Protein AF-A0A833M9D4-F1 (afdb_monomer_lite)

Secondary structure (DSSP, 8-state):
---------------EEEEEEEEETTEEEEEEEEEE-SS-EEEEEEETTT--EEEEEEEESSHHHHHHHHHHHHHHHHTT-HHHHHHHHHHHHHTT-

pLDDT: mean 85.7, std 17.89, range [34.88, 98.5]

Structure (mmCIF, N/CA/C/O backbone):
data_AF-A0A833M9D4-F1
#
_entry.id   AF-A0A833M9D4-F1
#
loop_
_atom_site.group_PDB
_atom_site.id
_atom_site.type_symbol
_atom_site.label_atom_id
_atom_site.label_alt_id
_atom_site.label_comp_id
_atom_site.label_asym_id
_atom_site.label_entity_id
_atom_site.label_seq_id
_atom_site.pdbx_PDB_ins_code
_atom_site.Cartn_x
_atom_site.Cartn_y
_atom_site.Cartn_z
_atom_site.occupancy
_atom_site.B_iso_or_equiv
_atom_site.auth_seq_id
_atom_site.auth_comp_id
_atom_site.auth_asym_id
_atom_site.auth_atom_id
_atom_site.pdbx_PDB_model_num
ATOM 1 N N . MET A 1 1 ? 2.399 35.817 -10.940 1.00 38.56 1 MET A N 1
ATOM 2 C CA . MET A 1 1 ? 3.483 34.858 -11.243 1.00 38.56 1 MET A CA 1
ATOM 3 C C . MET A 1 1 ? 3.022 33.480 -10.811 1.00 38.56 1 MET A C 1
ATOM 5 O O . MET A 1 1 ? 3.031 33.191 -9.622 1.00 38.56 1 MET A O 1
ATOM 9 N N . VAL A 1 2 ? 2.544 32.671 -11.754 1.00 40.19 2 VAL A N 1
ATOM 10 C CA . VAL A 1 2 ? 2.328 31.239 -11.524 1.00 40.19 2 VAL A CA 1
ATOM 11 C C . VAL A 1 2 ? 3.707 30.606 -11.674 1.00 40.19 2 VAL A C 1
ATOM 13 O O . VAL A 1 2 ? 4.343 30.798 -12.704 1.00 40.19 2 VAL A O 1
ATOM 16 N N . LYS A 1 3 ? 4.232 29.973 -10.619 1.00 43.41 3 LYS A N 1
ATOM 17 C CA . LYS A 1 3 ? 5.462 29.183 -10.740 1.00 43.41 3 LYS A CA 1
ATOM 18 C C . LYS A 1 3 ? 5.150 28.049 -11.706 1.00 43.41 3 LYS A C 1
ATOM 20 O O . LYS A 1 3 ? 4.257 27.260 -11.410 1.00 43.41 3 LYS A O 1
ATOM 25 N N . ASP A 1 4 ? 5.862 27.997 -12.826 1.00 41.41 4 ASP A N 1
ATOM 26 C CA . ASP A 1 4 ? 5.783 26.890 -13.770 1.00 41.41 4 ASP A CA 1
ATOM 27 C C . ASP A 1 4 ? 6.020 25.586 -13.005 1.00 41.41 4 ASP A C 1
ATOM 29 O O . ASP A 1 4 ? 7.126 25.290 -12.542 1.00 41.41 4 ASP A O 1
ATOM 33 N N . LEU A 1 5 ? 4.941 24.830 -12.806 1.00 38.91 5 LEU A N 1
ATOM 34 C CA . LEU A 1 5 ? 5.007 23.483 -12.277 1.00 38.91 5 LEU A CA 1
ATOM 35 C C . LEU A 1 5 ? 5.716 22.672 -13.368 1.00 38.91 5 LEU A C 1
ATOM 37 O O . LEU A 1 5 ? 5.117 22.346 -14.391 1.00 38.91 5 LEU A O 1
ATOM 41 N N . LYS A 1 6 ? 7.011 22.382 -13.187 1.00 34.88 6 LYS A N 1
ATOM 42 C CA . LYS A 1 6 ? 7.733 21.377 -13.981 1.00 34.88 6 LYS A CA 1
ATOM 43 C C . LYS A 1 6 ? 7.160 19.999 -13.644 1.00 34.88 6 LYS A C 1
ATOM 45 O O . LYS A 1 6 ? 7.798 19.191 -12.977 1.00 34.88 6 LYS A O 1
ATOM 50 N N . VAL A 1 7 ? 5.931 19.737 -14.071 1.00 40.62 7 VAL A N 1
ATOM 51 C CA . VAL A 1 7 ? 5.385 18.386 -14.077 1.00 40.62 7 VAL A CA 1
ATOM 52 C C . VAL A 1 7 ? 5.880 17.769 -15.368 1.00 40.62 7 VAL A C 1
ATOM 54 O O . VAL A 1 7 ? 5.338 18.001 -16.444 1.00 40.62 7 VAL A O 1
ATOM 57 N N . SER A 1 8 ? 6.975 17.026 -15.269 1.00 41.97 8 SER A N 1
ATOM 58 C CA . SER A 1 8 ? 7.330 16.051 -16.290 1.00 41.97 8 SER A CA 1
ATOM 59 C C . SER A 1 8 ? 6.266 14.951 -16.244 1.00 41.97 8 SER A C 1
ATOM 61 O O . SER A 1 8 ? 6.474 13.914 -15.619 1.00 41.97 8 SER A O 1
ATOM 63 N N . LEU A 1 9 ? 5.098 15.195 -16.847 1.00 47.00 9 LEU A N 1
ATOM 64 C CA . LEU A 1 9 ? 4.094 14.163 -17.103 1.00 47.00 9 LEU A CA 1
ATOM 65 C C . LEU A 1 9 ? 4.617 13.291 -18.249 1.00 47.00 9 LEU A C 1
ATOM 67 O O . LEU A 1 9 ? 4.184 13.399 -19.392 1.00 47.00 9 LEU A O 1
ATOM 71 N N . ALA A 1 10 ? 5.626 12.480 -17.942 1.00 52.62 10 ALA A N 1
ATOM 72 C CA . ALA A 1 10 ? 6.078 11.425 -18.825 1.00 52.62 10 ALA A CA 1
ATOM 73 C C . ALA A 1 10 ? 5.034 10.307 -18.752 1.00 52.62 10 ALA A C 1
ATOM 75 O O . ALA A 1 10 ? 4.847 9.689 -17.705 1.00 52.62 10 ALA A O 1
ATOM 76 N N . GLY A 1 11 ? 4.306 10.096 -19.848 1.00 60.38 11 GLY A N 1
ATOM 77 C CA . GLY A 1 11 ? 3.472 8.911 -19.991 1.00 60.38 11 GLY A CA 1
ATOM 78 C C . GLY A 1 11 ? 4.380 7.691 -20.103 1.00 60.38 11 GLY A C 1
ATOM 79 O O . GLY A 1 11 ? 5.147 7.594 -21.056 1.00 60.38 11 GLY A O 1
ATOM 80 N N . SER A 1 12 ? 4.295 6.784 -19.136 1.00 70.12 12 SER A N 1
ATOM 81 C CA . SER A 1 12 ? 5.012 5.508 -19.151 1.00 70.12 12 SER A CA 1
ATOM 82 C C . SER A 1 12 ? 4.008 4.374 -19.298 1.00 70.12 12 SER A C 1
ATOM 84 O O . SER A 1 12 ? 2.952 4.389 -18.662 1.00 70.12 12 SER A O 1
ATOM 86 N N . MET A 1 13 ? 4.322 3.391 -20.141 1.00 81.81 13 MET A N 1
ATOM 87 C CA . MET A 1 13 ? 3.468 2.219 -20.311 1.00 81.81 13 MET A CA 1
ATOM 88 C C . MET A 1 13 ? 3.543 1.341 -19.061 1.00 81.81 13 MET A C 1
ATOM 90 O O . MET A 1 13 ? 4.631 0.997 -18.604 1.00 81.81 13 MET A O 1
ATOM 94 N N . VAL A 1 14 ? 2.384 0.996 -18.500 1.00 88.00 14 VAL A N 1
ATOM 95 C CA . VAL A 1 14 ? 2.283 0.007 -17.422 1.00 88.00 14 VAL A CA 1
ATOM 96 C C . VAL A 1 14 ? 2.154 -1.363 -18.071 1.00 88.00 14 VAL A C 1
ATOM 98 O O . VAL A 1 14 ? 1.163 -1.636 -18.746 1.00 88.00 14 VAL A O 1
ATOM 101 N N . TYR A 1 15 ? 3.156 -2.212 -17.877 1.00 88.25 15 TYR A N 1
ATOM 102 C CA . TYR A 1 15 ? 3.195 -3.552 -18.468 1.00 88.25 15 TYR A CA 1
ATOM 103 C C . TYR A 1 15 ? 2.540 -4.597 -17.566 1.00 88.25 15 TYR A C 1
ATOM 105 O O . TYR A 1 15 ? 1.989 -5.586 -18.044 1.00 88.25 15 TYR A O 1
ATOM 113 N N . GLU A 1 16 ? 2.597 -4.380 -16.253 1.00 94.00 16 GLU A N 1
ATOM 114 C CA . GLU A 1 16 ? 2.069 -5.298 -15.251 1.00 94.00 16 GLU A CA 1
ATOM 115 C C . GLU A 1 16 ? 1.511 -4.503 -14.061 1.00 94.00 16 GLU A C 1
ATOM 117 O O . GLU A 1 16 ? 2.074 -3.488 -13.647 1.00 94.00 16 GLU A O 1
ATOM 122 N N . VAL A 1 17 ? 0.404 -4.983 -13.490 1.00 96.44 17 VAL A N 1
ATOM 123 C CA . VAL A 1 17 ? -0.134 -4.487 -12.218 1.00 96.44 17 VAL A CA 1
ATOM 124 C C . VAL A 1 17 ? -0.127 -5.629 -11.215 1.00 96.44 17 VAL A C 1
ATOM 126 O O . VAL A 1 17 ? -0.819 -6.632 -11.398 1.00 96.44 17 VAL A O 1
ATOM 129 N N . ARG A 1 18 ? 0.632 -5.468 -10.130 1.00 97.44 18 ARG A N 1
ATOM 130 C CA . ARG A 1 18 ? 0.664 -6.430 -9.021 1.00 97.44 18 ARG A CA 1
ATOM 131 C C . ARG A 1 18 ? -0.202 -5.939 -7.879 1.00 97.44 18 ARG A C 1
ATOM 133 O O . ARG A 1 18 ? -0.042 -4.806 -7.433 1.00 97.44 18 ARG A O 1
ATOM 140 N N . LYS A 1 19 ? -1.085 -6.802 -7.383 1.00 97.94 19 LYS A N 1
ATOM 141 C CA . LYS A 1 19 ? -2.030 -6.465 -6.315 1.00 97.94 19 LYS A CA 1
ATOM 142 C C . LYS A 1 19 ? -1.603 -7.075 -4.987 1.00 97.94 19 LYS A C 1
ATOM 144 O O . LYS A 1 19 ? -1.222 -8.243 -4.929 1.00 97.94 19 LYS A O 1
ATOM 149 N N . PHE A 1 20 ? -1.705 -6.288 -3.926 1.00 97.69 20 PHE A N 1
ATOM 150 C CA . PHE A 1 20 ? -1.399 -6.681 -2.555 1.00 97.69 20 PHE A CA 1
ATOM 151 C C . PHE A 1 20 ? -2.508 -6.200 -1.619 1.00 97.69 20 PHE A C 1
ATOM 153 O O . PHE A 1 20 ? -3.261 -5.285 -1.942 1.00 97.69 20 PHE A O 1
ATOM 160 N N . ILE A 1 21 ? -2.595 -6.806 -0.436 1.00 97.69 21 ILE A N 1
ATOM 161 C CA . ILE A 1 21 ? -3.547 -6.405 0.603 1.00 97.69 21 ILE A CA 1
ATOM 162 C C . ILE A 1 21 ? -2.761 -6.006 1.846 1.00 97.69 21 ILE A C 1
ATOM 164 O O . ILE A 1 21 ? -1.960 -6.789 2.359 1.00 97.69 21 ILE A O 1
ATOM 168 N N . TYR A 1 22 ? -3.019 -4.800 2.345 1.00 96.81 22 TYR A N 1
ATOM 169 C CA . TYR A 1 22 ? -2.526 -4.348 3.637 1.00 96.81 22 TYR A CA 1
ATOM 170 C C . TYR A 1 22 ? -3.512 -4.754 4.732 1.00 96.81 22 TYR A C 1
ATOM 172 O O . TYR A 1 22 ? -4.659 -4.299 4.753 1.00 96.81 22 TYR A O 1
ATOM 180 N N . ASN A 1 23 ? -3.065 -5.624 5.639 1.00 95.75 23 ASN A N 1
ATOM 181 C CA . ASN A 1 23 ? -3.885 -6.174 6.714 1.00 95.75 23 ASN A CA 1
ATOM 182 C C . ASN A 1 23 ? -3.426 -5.668 8.083 1.00 95.75 23 ASN A C 1
ATOM 184 O O . ASN A 1 23 ? -2.239 -5.708 8.392 1.00 95.75 23 ASN A O 1
ATOM 188 N N . VAL A 1 24 ? -4.382 -5.314 8.947 1.00 93.56 24 VAL A N 1
ATOM 189 C CA . VAL A 1 24 ? -4.141 -5.023 10.369 1.00 93.56 24 VAL A CA 1
ATOM 190 C C . VAL A 1 24 ? -4.950 -5.996 11.221 1.00 93.56 24 VAL A C 1
ATOM 192 O O . VAL A 1 24 ? -6.183 -5.973 11.207 1.00 93.56 24 VAL A O 1
ATOM 195 N N . ALA A 1 25 ? -4.253 -6.869 11.957 1.00 91.88 25 ALA A N 1
ATOM 196 C CA . ALA A 1 25 ? -4.849 -7.930 12.781 1.00 91.88 25 ALA A CA 1
ATOM 197 C C . ALA A 1 25 ? -5.914 -8.765 12.037 1.00 91.88 25 ALA A C 1
ATOM 199 O O . ALA A 1 25 ? -7.006 -9.012 12.546 1.00 91.88 25 ALA A O 1
ATOM 200 N N . GLY A 1 26 ? -5.602 -9.172 10.802 1.00 91.44 26 GLY A N 1
ATOM 201 C CA . GLY A 1 26 ? -6.481 -10.009 9.978 1.00 91.44 26 GLY A CA 1
ATOM 202 C C . GLY A 1 26 ? -7.625 -9.268 9.279 1.00 91.44 26 GLY A C 1
ATOM 203 O O . GLY A 1 26 ? -8.419 -9.911 8.599 1.00 91.44 26 GLY A O 1
ATOM 204 N N . ARG A 1 27 ? -7.718 -7.938 9.409 1.00 93.12 27 ARG A N 1
ATOM 205 C CA . ARG A 1 27 ? -8.663 -7.119 8.636 1.00 93.12 27 ARG A CA 1
ATOM 206 C C . ARG A 1 27 ? -7.949 -6.397 7.504 1.00 93.12 27 ARG A C 1
ATOM 208 O O . ARG A 1 27 ? -6.971 -5.694 7.760 1.00 93.12 27 ARG A O 1
ATOM 215 N N . ALA A 1 28 ? -8.477 -6.528 6.291 1.00 95.81 28 ALA A N 1
ATOM 216 C CA . ALA A 1 28 ? -8.035 -5.737 5.151 1.00 95.81 28 ALA A CA 1
ATOM 217 C C . ALA A 1 28 ? -8.337 -4.258 5.410 1.00 95.81 28 ALA A C 1
ATOM 219 O O . ALA A 1 28 ? -9.462 -3.899 5.756 1.00 95.81 28 ALA A O 1
ATOM 220 N N . LYS A 1 29 ? -7.308 -3.420 5.289 1.00 96.88 29 LYS A N 1
ATOM 221 C CA . LYS A 1 29 ? -7.390 -1.972 5.506 1.00 96.88 29 LYS A CA 1
ATOM 222 C C . LYS A 1 29 ? -7.050 -1.164 4.262 1.00 96.88 29 LYS A C 1
ATOM 224 O O . LYS A 1 29 ? -7.532 -0.040 4.133 1.00 96.88 29 LYS A O 1
ATOM 229 N N . ALA A 1 30 ? -6.263 -1.729 3.351 1.00 97.88 30 ALA A N 1
ATOM 230 C CA . ALA A 1 30 ? -6.063 -1.151 2.034 1.00 97.88 30 ALA A CA 1
ATOM 231 C C . ALA A 1 30 ? -5.788 -2.227 0.981 1.00 97.88 30 ALA A C 1
ATOM 233 O O . ALA A 1 30 ? -5.158 -3.250 1.264 1.00 97.88 30 ALA A O 1
ATOM 234 N N . GLU A 1 31 ? -6.223 -1.954 -0.242 1.00 98.38 31 GLU A N 1
ATOM 235 C CA . GLU A 1 31 ? -5.801 -2.672 -1.443 1.00 98.38 31 GLU A CA 1
ATOM 236 C C . GLU A 1 31 ? -4.680 -1.870 -2.096 1.00 98.38 31 GLU A C 1
ATOM 238 O O . GLU A 1 31 ? -4.850 -0.682 -2.351 1.00 98.38 31 GLU A O 1
ATOM 243 N N . ILE A 1 32 ? -3.529 -2.496 -2.323 1.00 98.50 32 ILE A N 1
ATOM 244 C CA . ILE A 1 32 ? -2.349 -1.869 -2.919 1.00 98.50 32 ILE A CA 1
ATOM 245 C C . ILE A 1 32 ? -2.187 -2.392 -4.340 1.00 98.50 32 ILE A C 1
ATOM 247 O O . ILE A 1 32 ? -2.225 -3.600 -4.576 1.00 98.50 32 ILE A O 1
ATOM 251 N N . GLU A 1 33 ? -1.903 -1.491 -5.266 1.00 98.38 33 GLU A N 1
ATOM 252 C CA . GLU A 1 33 ? -1.455 -1.809 -6.611 1.00 98.38 33 GLU A CA 1
ATOM 253 C C . GLU A 1 33 ? -0.042 -1.269 -6.819 1.00 98.38 33 GLU A C 1
ATOM 255 O O . GLU A 1 33 ? 0.246 -0.098 -6.566 1.00 98.38 33 GLU A O 1
ATOM 260 N N . VAL A 1 34 ? 0.849 -2.134 -7.293 1.00 97.69 34 VAL A N 1
ATOM 261 C CA . VAL A 1 34 ? 2.166 -1.747 -7.793 1.00 97.69 34 VAL A CA 1
ATOM 262 C C . VAL A 1 34 ? 2.112 -1.767 -9.311 1.00 97.69 34 VAL A C 1
ATOM 264 O O . VAL A 1 34 ? 1.860 -2.811 -9.918 1.00 97.69 34 VAL A O 1
ATOM 267 N N . LEU A 1 35 ? 2.353 -0.603 -9.900 1.00 95.88 35 LEU A N 1
ATOM 268 C CA . LEU A 1 35 ? 2.430 -0.382 -11.335 1.00 95.88 35 LEU A CA 1
ATOM 269 C C . LEU A 1 35 ? 3.867 -0.655 -11.780 1.00 95.88 35 LEU A C 1
ATOM 271 O O . LEU A 1 35 ? 4.796 0.008 -11.312 1.00 95.88 35 LEU A O 1
ATOM 275 N N . VAL A 1 36 ? 4.046 -1.641 -12.653 1.00 94.25 36 VAL A N 1
ATOM 276 C CA . VAL A 1 36 ? 5.348 -2.023 -13.205 1.00 94.25 36 VAL A CA 1
ATOM 277 C C . VAL A 1 36 ? 5.541 -1.322 -14.548 1.00 94.25 36 VAL A C 1
ATOM 279 O O . VAL A 1 36 ? 4.790 -1.560 -15.500 1.00 94.25 36 VAL A O 1
ATOM 282 N N . PHE A 1 37 ? 6.552 -0.462 -14.609 1.00 91.25 37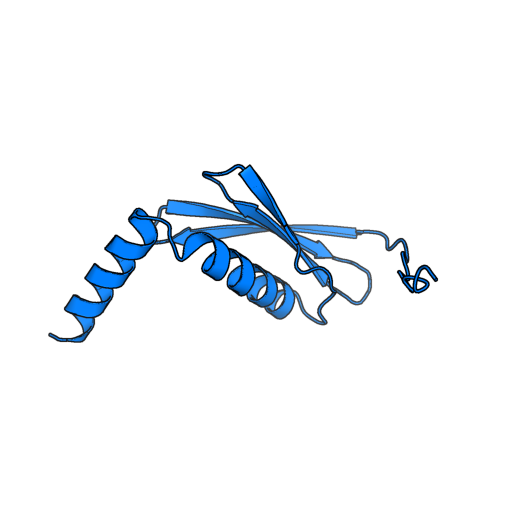 PHE A N 1
ATOM 283 C CA . PHE A 1 37 ? 7.080 0.128 -15.840 1.00 91.25 37 PHE A CA 1
ATOM 284 C C . PHE A 1 37 ? 8.325 -0.657 -16.286 1.00 91.25 37 PHE A C 1
ATOM 286 O O . PHE A 1 37 ? 8.655 -1.658 -15.656 1.00 91.25 37 PHE A O 1
ATOM 293 N N . ASP A 1 38 ? 9.025 -0.202 -17.334 1.00 87.88 38 ASP A N 1
ATOM 294 C CA . ASP A 1 38 ? 10.243 -0.867 -17.841 1.00 87.88 38 ASP A CA 1
ATOM 295 C C . ASP A 1 38 ? 11.280 -1.104 -16.727 1.00 87.88 38 ASP A C 1
ATOM 297 O O . ASP A 1 38 ? 11.512 -2.240 -16.319 1.00 87.88 38 ASP A O 1
ATOM 301 N N . ASP A 1 39 ? 11.832 -0.021 -16.170 1.00 89.00 39 ASP A N 1
ATOM 302 C CA . ASP A 1 39 ? 12.927 -0.087 -15.186 1.00 89.00 39 ASP A CA 1
ATOM 303 C C . ASP A 1 39 ? 12.536 0.471 -13.807 1.00 89.00 39 ASP A C 1
ATOM 305 O O . ASP A 1 39 ? 13.389 0.776 -12.971 1.00 89.00 39 ASP A O 1
ATOM 309 N N . SER A 1 40 ? 11.242 0.692 -13.563 1.00 93.94 40 SER A N 1
ATOM 310 C CA . SER A 1 40 ? 10.785 1.322 -12.322 1.00 93.94 40 SER A CA 1
ATOM 311 C C . SER A 1 40 ? 9.379 0.900 -11.914 1.00 93.94 40 SER A C 1
ATOM 313 O O . SER A 1 40 ? 8.621 0.325 -12.693 1.00 93.94 40 SER A O 1
ATOM 315 N N . PHE A 1 41 ? 9.027 1.210 -10.670 1.00 95.31 41 PHE A N 1
ATOM 316 C CA . PHE A 1 41 ? 7.782 0.786 -10.038 1.00 95.31 41 PHE A CA 1
ATOM 317 C C . PHE A 1 41 ? 7.097 1.978 -9.378 1.00 95.31 41 PHE A C 1
ATOM 319 O O . PHE A 1 41 ? 7.743 2.696 -8.627 1.00 95.31 41 PHE A O 1
ATOM 326 N N . ALA A 1 42 ? 5.803 2.194 -9.594 1.00 95.31 42 ALA A N 1
ATOM 327 C CA . ALA A 1 42 ? 5.012 3.117 -8.769 1.00 95.31 42 ALA A CA 1
ATOM 328 C C . ALA A 1 42 ? 4.007 2.338 -7.930 1.00 95.31 42 ALA A C 1
ATOM 330 O O . ALA A 1 42 ? 3.734 1.168 -8.198 1.00 95.31 42 ALA A O 1
ATOM 331 N N . SER A 1 43 ? 3.442 2.987 -6.920 1.00 97.38 43 SER A N 1
ATOM 332 C CA . SER A 1 43 ? 2.422 2.380 -6.080 1.00 97.38 43 SER A CA 1
ATOM 333 C C . SER A 1 43 ? 1.245 3.315 -5.847 1.00 97.38 43 SER A C 1
ATOM 335 O O . SER A 1 43 ? 1.374 4.537 -5.726 1.00 97.38 43 SER A O 1
ATOM 337 N N . GLN A 1 44 ? 0.073 2.701 -5.792 1.00 98.12 44 GLN A N 1
ATOM 338 C CA . GLN A 1 44 ? -1.183 3.328 -5.424 1.00 98.12 44 GLN A CA 1
ATOM 339 C C . GLN A 1 44 ? -1.966 2.387 -4.517 1.00 98.12 44 GLN A C 1
ATOM 341 O O . GLN A 1 44 ? -1.699 1.185 -4.477 1.00 98.12 44 GLN A O 1
ATOM 346 N N . ALA A 1 45 ? -2.896 2.927 -3.744 1.00 98.38 45 ALA A N 1
ATOM 347 C CA . ALA A 1 45 ? -3.735 2.128 -2.873 1.00 98.38 45 ALA A CA 1
ATOM 348 C C . ALA A 1 45 ? -5.108 2.758 -2.666 1.00 98.38 45 ALA A C 1
ATOM 350 O O . ALA A 1 45 ? -5.273 3.970 -2.791 1.00 98.38 45 ALA A O 1
ATOM 351 N N . ILE A 1 46 ? -6.071 1.919 -2.298 1.00 98.38 46 ILE A N 1
ATOM 352 C CA . ILE A 1 46 ? -7.414 2.326 -1.894 1.00 98.38 46 ILE A CA 1
ATOM 353 C C . ILE A 1 46 ? -7.612 1.910 -0.442 1.00 98.38 46 ILE A C 1
ATOM 355 O O . ILE A 1 46 ? -7.526 0.724 -0.114 1.00 98.38 46 ILE A O 1
ATOM 359 N N . ILE A 1 47 ? -7.897 2.872 0.434 1.00 97.50 47 ILE A N 1
ATOM 360 C CA . ILE A 1 47 ? -8.257 2.592 1.826 1.00 97.50 47 ILE A CA 1
ATOM 361 C C . ILE A 1 47 ? -9.654 1.964 1.856 1.00 97.50 47 ILE A C 1
ATOM 363 O O . ILE A 1 47 ? -10.622 2.542 1.361 1.00 97.50 47 ILE A O 1
ATOM 367 N N . THR A 1 48 ? -9.782 0.772 2.439 1.00 94.88 48 THR A N 1
ATOM 368 C CA . THR A 1 48 ? -10.995 -0.054 2.323 1.00 94.88 48 THR A CA 1
ATOM 369 C C . THR A 1 48 ? -12.239 0.633 2.888 1.00 94.88 48 THR A C 1
ATOM 371 O O . THR A 1 48 ? -13.299 0.559 2.258 1.00 94.88 48 THR A O 1
ATOM 374 N N . ASP A 1 49 ? -12.099 1.304 4.034 1.00 91.25 49 ASP A N 1
ATOM 375 C CA . ASP A 1 49 ? -13.214 1.890 4.789 1.00 91.25 49 ASP A CA 1
ATOM 376 C C . ASP A 1 49 ? -13.658 3.245 4.215 1.00 91.25 49 ASP A C 1
ATOM 378 O O . ASP A 1 49 ? -14.852 3.509 4.099 1.00 91.25 49 ASP A O 1
ATOM 382 N N . THR A 1 50 ? -12.708 4.098 3.818 1.00 93.81 50 THR A N 1
ATOM 383 C CA . THR A 1 50 ? -12.995 5.452 3.308 1.00 93.81 50 THR A CA 1
ATOM 384 C C . THR A 1 50 ? -13.131 5.514 1.792 1.00 93.81 50 THR A C 1
ATOM 386 O O . THR A 1 50 ? -13.596 6.524 1.270 1.00 93.81 50 THR A O 1
ATOM 389 N N . LYS A 1 51 ? -12.707 4.459 1.082 1.00 96.19 51 LYS A N 1
ATOM 390 C CA . LYS A 1 51 ? -12.518 4.445 -0.378 1.00 96.19 51 LYS A CA 1
ATOM 391 C C . LYS A 1 51 ? -11.574 5.538 -0.882 1.00 96.19 51 LYS A C 1
ATOM 393 O O . LYS A 1 51 ? -11.597 5.873 -2.058 1.00 96.19 51 LYS A O 1
ATOM 398 N N . GLU A 1 52 ? -10.745 6.088 0.002 1.00 96.50 52 GLU A N 1
ATOM 399 C CA . GLU A 1 52 ? -9.762 7.097 -0.366 1.00 96.50 52 GLU A CA 1
ATOM 400 C C . GLU A 1 52 ? -8.664 6.462 -1.222 1.00 96.50 52 GLU A C 1
ATOM 402 O O . GLU A 1 52 ? -8.025 5.494 -0.801 1.00 96.50 52 GLU A O 1
ATOM 407 N N . GLU A 1 53 ? -8.448 7.027 -2.407 1.00 97.38 53 GLU A N 1
ATOM 408 C CA . GLU A 1 53 ? -7.351 6.669 -3.299 1.00 97.38 53 GLU A CA 1
ATOM 409 C C . GLU A 1 53 ? -6.104 7.481 -2.941 1.00 97.38 53 GLU A C 1
ATOM 411 O O . GLU A 1 53 ? -6.149 8.703 -2.782 1.00 97.38 53 GLU A O 1
ATOM 416 N N . ILE A 1 54 ? -4.973 6.798 -2.820 1.00 96.69 54 ILE A N 1
ATOM 417 C CA . ILE A 1 54 ? -3.679 7.392 -2.491 1.00 96.69 54 ILE A CA 1
ATOM 418 C C . ILE A 1 54 ? -2.604 6.860 -3.435 1.00 96.69 54 ILE A C 1
ATOM 420 O O . ILE A 1 54 ? -2.674 5.734 -3.919 1.00 96.69 54 ILE A O 1
ATOM 424 N N . SER A 1 55 ? -1.577 7.669 -3.680 1.00 95.94 55 SER A N 1
ATOM 425 C CA . SER A 1 55 ? -0.433 7.309 -4.518 1.00 95.94 55 SER A CA 1
ATOM 426 C C . SER A 1 55 ? 0.867 7.727 -3.846 1.00 95.94 55 SER A C 1
ATOM 428 O O . SER A 1 55 ? 0.902 8.724 -3.123 1.00 95.94 55 SER A O 1
ATOM 430 N N . SER A 1 56 ? 1.946 6.991 -4.119 1.00 92.44 56 SER A N 1
ATOM 431 C CA . SER A 1 56 ? 3.300 7.397 -3.740 1.00 92.44 56 SER A CA 1
ATOM 432 C C . SER A 1 56 ? 3.728 8.713 -4.397 1.00 92.44 56 SER A C 1
ATOM 434 O O . SER A 1 56 ? 4.577 9.421 -3.858 1.00 92.44 56 SER A O 1
ATOM 436 N N . GLY A 1 57 ? 3.178 9.050 -5.571 1.00 89.94 57 GLY A N 1
ATOM 437 C CA . GLY A 1 57 ? 3.539 10.249 -6.335 1.00 89.94 57 GLY A CA 1
ATOM 438 C C . GLY A 1 57 ? 4.953 10.231 -6.934 1.00 89.94 57 GLY A C 1
ATOM 439 O O . GLY A 1 57 ? 5.409 11.248 -7.450 1.00 89.94 57 GLY A O 1
ATOM 440 N N . HIS A 1 58 ? 5.658 9.100 -6.860 1.00 90.38 58 HIS A N 1
ATOM 441 C CA . HIS A 1 58 ? 6.980 8.886 -7.451 1.00 90.38 58 HIS A CA 1
ATOM 442 C C . HIS A 1 58 ? 7.222 7.399 -7.736 1.00 90.38 58 HIS A C 1
ATOM 444 O O . HIS A 1 58 ? 6.479 6.533 -7.263 1.00 90.38 58 HIS A O 1
ATOM 450 N N . THR A 1 59 ? 8.263 7.117 -8.520 1.00 93.81 59 THR A N 1
ATOM 451 C CA . THR A 1 59 ? 8.696 5.758 -8.844 1.00 93.81 59 THR A CA 1
ATOM 452 C C . THR A 1 59 ? 9.835 5.292 -7.938 1.00 93.81 59 THR A C 1
ATOM 454 O O . THR A 1 59 ? 10.548 6.083 -7.320 1.00 93.81 59 THR A O 1
ATOM 457 N N . TYR A 1 60 ? 10.001 3.977 -7.879 1.00 95.06 60 TYR A N 1
ATOM 458 C CA . TYR A 1 60 ? 10.950 3.249 -7.056 1.00 95.06 60 TYR A CA 1
ATOM 459 C C . TYR A 1 60 ? 11.758 2.273 -7.918 1.00 95.06 60 TYR A C 1
ATOM 461 O O . TYR A 1 60 ? 11.253 1.803 -8.940 1.00 95.06 60 TYR A O 1
ATOM 469 N N . PRO A 1 61 ? 12.984 1.919 -7.497 1.00 95.25 61 PRO A N 1
ATOM 470 C CA . PRO A 1 61 ? 13.829 0.972 -8.221 1.00 95.25 61 PRO A CA 1
ATOM 471 C C . PRO A 1 61 ? 13.399 -0.486 -8.024 1.00 95.25 61 PRO A C 1
ATOM 473 O O . PRO A 1 61 ? 13.774 -1.346 -8.814 1.00 95.25 61 PRO A O 1
ATOM 476 N N . THR A 1 62 ? 12.629 -0.794 -6.975 1.00 97.06 62 THR A N 1
ATOM 477 C CA . THR A 1 62 ? 12.161 -2.157 -6.705 1.00 97.06 62 THR A CA 1
ATOM 478 C C . THR A 1 62 ? 10.697 -2.185 -6.275 1.00 97.06 62 THR A C 1
ATOM 480 O O . THR A 1 62 ? 10.181 -1.237 -5.681 1.00 97.06 62 THR A O 1
ATOM 483 N N . ILE A 1 63 ? 10.034 -3.323 -6.502 1.00 96.38 63 ILE A N 1
ATOM 484 C CA . ILE A 1 63 ? 8.675 -3.591 -6.000 1.00 96.38 63 ILE A CA 1
ATOM 485 C C . ILE A 1 63 ? 8.625 -3.464 -4.477 1.00 96.38 63 ILE A C 1
ATOM 487 O O . ILE A 1 63 ? 7.666 -2.924 -3.936 1.00 96.38 63 ILE A O 1
ATOM 491 N N . LYS A 1 64 ? 9.657 -3.955 -3.777 1.00 97.06 64 LYS A N 1
ATOM 492 C CA . LYS A 1 64 ? 9.725 -3.891 -2.314 1.00 97.06 64 LYS A CA 1
ATOM 493 C C . LYS A 1 64 ? 9.673 -2.442 -1.838 1.00 97.06 64 LYS A C 1
ATOM 495 O O . LYS A 1 64 ? 8.906 -2.141 -0.928 1.00 97.06 64 LYS A O 1
ATOM 500 N N . ASP A 1 65 ? 10.447 -1.568 -2.471 1.00 97.06 65 ASP A N 1
ATOM 501 C CA . ASP A 1 65 ? 10.486 -0.150 -2.119 1.00 97.06 65 ASP A CA 1
ATOM 502 C C . ASP A 1 65 ? 9.160 0.538 -2.456 1.00 97.06 65 ASP A C 1
ATOM 504 O O . ASP A 1 65 ? 8.655 1.306 -1.643 1.00 97.06 65 ASP A O 1
ATOM 508 N N . ALA A 1 66 ? 8.530 0.183 -3.583 1.00 97.12 66 ALA A N 1
ATOM 509 C CA . ALA A 1 66 ? 7.206 0.691 -3.939 1.00 97.12 66 ALA A CA 1
ATOM 510 C C . ALA A 1 66 ? 6.123 0.301 -2.926 1.00 97.12 66 ALA A C 1
ATOM 512 O O . ALA A 1 66 ? 5.304 1.139 -2.537 1.00 97.12 66 ALA A O 1
ATOM 513 N N . VAL A 1 67 ? 6.137 -0.951 -2.460 1.00 97.81 67 VAL A N 1
ATOM 514 C CA . VAL A 1 67 ? 5.218 -1.435 -1.422 1.00 97.81 67 VAL A CA 1
ATOM 515 C C . VAL A 1 67 ? 5.488 -0.738 -0.087 1.00 97.81 67 VAL A C 1
ATOM 517 O O . VAL A 1 67 ? 4.552 -0.286 0.564 1.00 97.81 67 VAL A O 1
ATOM 520 N N . GLN A 1 68 ? 6.749 -0.605 0.327 1.00 97.31 68 GLN A N 1
ATOM 521 C CA . GLN A 1 68 ? 7.086 0.082 1.579 1.00 97.31 68 GLN A CA 1
ATOM 522 C C . GLN A 1 68 ? 6.718 1.570 1.541 1.00 97.31 68 GLN A C 1
ATOM 524 O O . GLN A 1 68 ? 6.180 2.100 2.511 1.00 97.31 68 GLN A O 1
ATOM 529 N N . GLY A 1 69 ? 6.940 2.226 0.403 1.00 96.25 69 GLY A N 1
ATOM 530 C CA . GLY A 1 69 ? 6.597 3.627 0.204 1.00 96.25 69 GLY A CA 1
ATOM 531 C C . GLY A 1 69 ? 5.108 3.914 0.384 1.00 96.25 69 GLY A C 1
ATOM 532 O O . GLY A 1 69 ? 4.746 4.849 1.097 1.00 96.25 69 GLY A O 1
ATOM 533 N N . ILE A 1 70 ? 4.235 3.080 -0.192 1.00 98.00 70 ILE A N 1
ATOM 534 C CA . ILE A 1 70 ? 2.784 3.252 -0.031 1.00 98.00 70 ILE A CA 1
ATOM 535 C C . ILE A 1 70 ? 2.296 2.831 1.359 1.00 98.00 70 ILE A C 1
ATOM 537 O O . ILE A 1 70 ? 1.382 3.463 1.882 1.00 98.00 70 ILE A O 1
ATOM 541 N N . ILE A 1 71 ? 2.926 1.833 1.998 1.00 97.50 71 ILE A N 1
ATOM 542 C CA . ILE A 1 71 ? 2.600 1.435 3.379 1.00 97.50 71 ILE A CA 1
ATOM 543 C C . ILE A 1 71 ? 2.767 2.613 4.340 1.00 97.50 71 ILE A C 1
ATOM 545 O O . ILE A 1 71 ? 1.857 2.866 5.122 1.00 97.50 71 ILE A O 1
ATOM 549 N N . GLY A 1 72 ? 3.853 3.386 4.242 1.00 96.12 72 GLY A N 1
ATOM 550 C CA . GLY A 1 72 ? 4.040 4.556 5.109 1.00 96.12 72 GLY A CA 1
ATOM 551 C C . GLY A 1 72 ? 2.914 5.593 4.975 1.00 96.12 72 GLY A C 1
ATOM 552 O O . GLY A 1 72 ? 2.475 6.175 5.966 1.00 96.12 72 GLY A O 1
ATOM 553 N N . ILE A 1 73 ? 2.386 5.784 3.761 1.00 97.19 73 ILE A N 1
ATOM 554 C CA . ILE A 1 73 ? 1.245 6.679 3.513 1.00 97.19 73 ILE A CA 1
ATOM 555 C C . ILE A 1 73 ? -0.044 6.085 4.100 1.00 97.19 73 ILE A C 1
ATOM 557 O O . ILE A 1 73 ? -0.815 6.802 4.741 1.00 97.19 73 ILE A O 1
ATOM 561 N N . ILE A 1 74 ? -0.272 4.780 3.915 1.00 97.12 74 ILE A N 1
ATOM 562 C CA . ILE A 1 74 ? -1.420 4.055 4.480 1.00 97.12 74 ILE A CA 1
ATOM 563 C C . ILE A 1 74 ? -1.426 4.166 6.008 1.00 97.12 74 ILE A C 1
ATOM 565 O O . ILE A 1 74 ? -2.452 4.499 6.595 1.00 97.12 74 ILE A O 1
ATOM 569 N N . GLU A 1 75 ? -0.292 3.919 6.660 1.00 95.69 75 GLU A N 1
ATOM 570 C CA . GLU A 1 75 ? -0.164 3.995 8.117 1.00 95.69 75 GLU A CA 1
ATOM 571 C C . GLU A 1 75 ? -0.475 5.399 8.642 1.00 95.69 75 GLU A C 1
ATOM 573 O O . GLU A 1 75 ? -1.225 5.544 9.609 1.00 95.69 75 GLU A O 1
ATOM 578 N N . GLU A 1 76 ? 0.012 6.442 7.968 1.00 95.06 76 GLU A N 1
ATOM 579 C CA . GLU A 1 76 ? -0.272 7.827 8.344 1.00 95.06 76 GLU A CA 1
ATOM 580 C C . GLU A 1 76 ? -1.763 8.178 8.196 1.00 95.06 76 GLU A C 1
ATOM 582 O O . GLU A 1 76 ? -2.327 8.887 9.035 1.00 95.06 76 GLU A O 1
ATOM 587 N N . LYS A 1 77 ? -2.439 7.644 7.170 1.00 94.62 77 LYS A N 1
ATOM 588 C CA . LYS A 1 77 ? -3.893 7.799 6.986 1.00 94.62 77 LYS A CA 1
ATOM 589 C C . LYS A 1 77 ? -4.690 7.038 8.043 1.00 94.62 77 LYS A C 1
ATOM 591 O O . LYS A 1 77 ? -5.684 7.548 8.559 1.00 94.62 77 LYS A O 1
ATOM 596 N N . LEU A 1 78 ? -4.230 5.847 8.409 1.00 94.69 78 LEU A N 1
ATOM 597 C CA . LEU A 1 78 ? -4.888 4.966 9.372 1.00 94.69 78 LEU A CA 1
ATOM 598 C C . LEU A 1 78 ? -4.516 5.247 10.832 1.00 94.69 78 LEU A C 1
ATOM 600 O O . LEU A 1 78 ? -5.120 4.660 11.726 1.00 94.69 78 LEU A O 1
ATOM 604 N N . LYS A 1 79 ? -3.584 6.165 11.119 1.00 92.75 79 LYS A N 1
ATOM 605 C CA . LYS A 1 79 ? -3.129 6.463 12.492 1.00 92.75 79 LYS A CA 1
ATOM 606 C C . LYS A 1 79 ? -4.260 6.797 13.464 1.00 92.75 79 LYS A C 1
ATOM 608 O O . LYS A 1 79 ? -4.122 6.635 14.6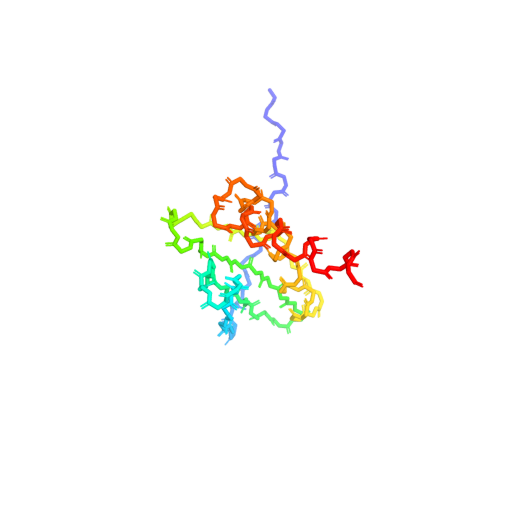77 1.00 92.75 79 LYS A O 1
ATOM 613 N N . ASN A 1 80 ? -5.370 7.315 12.933 1.00 89.88 80 ASN A N 1
ATOM 614 C CA . ASN A 1 80 ? -6.525 7.722 13.715 1.00 89.88 80 ASN A CA 1
ATOM 615 C C . ASN A 1 80 ? -7.669 6.710 13.760 1.00 89.88 80 ASN A C 1
ATOM 617 O O . ASN A 1 80 ? -8.565 6.913 14.580 1.00 89.88 80 ASN A O 1
ATOM 621 N N . ASP A 1 81 ? -7.602 5.644 12.965 1.00 92.19 81 ASP A N 1
ATOM 622 C CA . ASP A 1 81 ? -8.586 4.566 12.921 1.00 92.19 81 ASP A CA 1
ATOM 623 C C . ASP A 1 81 ? -8.703 3.874 14.292 1.00 92.19 81 ASP A C 1
ATOM 625 O O . ASP A 1 81 ? -7.700 3.513 14.918 1.00 92.19 81 ASP A O 1
ATOM 629 N N . GLU A 1 82 ? -9.935 3.727 14.789 1.00 91.56 82 GLU A N 1
ATOM 630 C CA . GLU A 1 82 ? -10.201 3.190 16.131 1.00 91.56 82 GLU A CA 1
ATOM 631 C C . GLU A 1 82 ? -9.734 1.739 16.277 1.00 91.56 82 GLU A C 1
ATOM 633 O O . GLU A 1 82 ? -9.099 1.389 17.273 1.00 91.56 82 GLU A O 1
ATOM 638 N N . TRP A 1 83 ? -9.956 0.910 15.251 1.00 90.81 83 TRP A N 1
ATOM 639 C CA . TRP A 1 83 ? -9.518 -0.484 15.254 1.00 90.81 83 TRP A CA 1
ATOM 640 C C . TRP A 1 83 ? -7.992 -0.581 15.294 1.00 90.81 83 TRP A C 1
ATOM 642 O O . TRP A 1 83 ? -7.432 -1.346 16.081 1.00 90.81 83 TRP A O 1
ATOM 652 N N . VAL A 1 84 ? -7.306 0.222 14.477 1.00 88.94 84 VAL A N 1
ATOM 653 C CA . VAL A 1 84 ? -5.835 0.250 14.433 1.00 88.94 84 VAL A CA 1
ATOM 654 C C . VAL A 1 84 ? -5.255 0.675 15.786 1.00 88.94 84 VAL A C 1
ATOM 656 O O . VAL A 1 84 ? -4.310 0.048 16.280 1.00 88.94 84 VAL A O 1
ATOM 659 N N . LYS A 1 85 ? -5.848 1.684 16.437 1.00 90.06 85 LYS A N 1
ATOM 660 C CA . LYS A 1 85 ? -5.455 2.115 17.790 1.00 90.06 85 LYS A CA 1
ATOM 661 C C . LYS A 1 85 ? -5.628 1.007 18.826 1.00 90.06 85 LYS A C 1
ATOM 663 O O . LYS A 1 85 ? -4.728 0.794 19.644 1.00 90.06 85 LYS A O 1
ATOM 668 N N . ASP A 1 86 ? -6.751 0.298 18.802 1.00 89.25 86 ASP A N 1
ATOM 669 C CA . ASP A 1 86 ? -7.054 -0.736 19.794 1.00 89.25 86 ASP A CA 1
ATOM 670 C C . ASP A 1 86 ? -6.151 -1.967 19.664 1.00 89.25 86 ASP A C 1
ATOM 672 O O . ASP A 1 86 ? -5.639 -2.482 20.669 1.00 89.25 86 ASP A O 1
ATOM 676 N N . VAL A 1 87 ? -5.864 -2.390 18.432 1.00 85.94 87 VAL A N 1
ATOM 677 C CA . VAL A 1 87 ? -4.888 -3.454 18.155 1.00 85.94 87 VAL A CA 1
ATOM 678 C C . VAL A 1 87 ? -3.497 -3.050 18.655 1.00 85.94 87 VAL A C 1
ATOM 680 O O . VAL A 1 87 ? -2.873 -3.790 19.420 1.00 85.94 87 VAL A O 1
ATOM 683 N N . SER A 1 88 ? -3.042 -1.839 18.324 1.00 77.81 88 SER A N 1
ATOM 684 C CA . SER A 1 88 ? -1.710 -1.340 18.705 1.00 77.81 88 SER A CA 1
ATOM 685 C C . SER A 1 88 ? -1.519 -1.250 20.227 1.00 77.81 88 SER A C 1
ATOM 687 O O . SER A 1 88 ? -0.457 -1.581 20.771 1.00 77.81 88 SER A O 1
ATOM 689 N N . ARG A 1 89 ? -2.568 -0.843 20.957 1.00 75.69 89 ARG A N 1
ATOM 690 C CA . ARG A 1 89 ? -2.584 -0.825 22.432 1.00 75.69 89 ARG A CA 1
ATOM 691 C C . ARG A 1 89 ? -2.480 -2.227 23.026 1.00 75.69 89 ARG A C 1
ATOM 693 O O . ARG A 1 89 ? -1.791 -2.419 24.030 1.00 75.69 89 ARG A O 1
ATOM 700 N N . THR A 1 90 ? -3.163 -3.194 22.421 1.00 75.56 90 THR A N 1
ATOM 701 C CA . THR A 1 90 ? -3.184 -4.587 22.881 1.00 75.56 90 THR A CA 1
ATOM 702 C C . THR A 1 90 ? -1.808 -5.236 22.730 1.00 75.56 90 THR A C 1
ATOM 704 O O . THR A 1 90 ? -1.319 -5.866 23.670 1.00 75.56 90 THR A O 1
ATOM 707 N N . GLU A 1 91 ? -1.129 -5.018 21.603 1.00 69.88 91 GLU A N 1
ATOM 708 C CA . GLU A 1 91 ? 0.237 -5.516 21.393 1.00 69.88 91 GLU A CA 1
ATOM 709 C C . GLU A 1 91 ? 1.254 -4.873 22.342 1.00 69.88 91 GLU A C 1
ATOM 711 O O . GLU A 1 91 ? 2.114 -5.559 22.900 1.00 69.88 91 GLU A O 1
ATOM 716 N N . SER A 1 92 ? 1.113 -3.571 22.602 1.00 68.19 92 SER A N 1
ATOM 717 C CA . SER A 1 92 ? 1.982 -2.846 23.536 1.00 68.19 92 SER A CA 1
ATOM 718 C C . SER A 1 92 ? 1.902 -3.386 24.967 1.00 68.19 92 SER A C 1
ATOM 720 O O . SER A 1 92 ? 2.904 -3.385 25.680 1.00 68.19 92 SER A O 1
ATOM 722 N N . LYS A 1 93 ? 0.727 -3.869 25.399 1.00 67.62 93 LYS A N 1
ATOM 723 C CA . LYS A 1 93 ? 0.559 -4.516 26.711 1.00 67.62 93 LYS A CA 1
ATOM 724 C C . LYS A 1 93 ? 1.205 -5.900 26.758 1.00 67.62 93 LYS A C 1
ATOM 726 O O . LYS A 1 93 ? 1.818 -6.228 27.765 1.00 67.62 93 LYS A O 1
ATOM 731 N N . ARG A 1 94 ? 1.110 -6.686 25.679 1.00 65.12 94 ARG A N 1
ATOM 732 C CA . ARG A 1 94 ? 1.703 -8.035 25.605 1.00 65.12 94 ARG A CA 1
ATOM 733 C C . ARG A 1 94 ? 3.229 -8.022 25.623 1.00 65.12 94 ARG A C 1
ATOM 735 O O . ARG A 1 94 ? 3.811 -8.902 26.230 1.00 65.12 94 ARG A O 1
ATOM 742 N N . LYS A 1 95 ? 3.875 -7.022 25.014 1.00 62.38 95 LYS A N 1
ATOM 743 C CA . LYS A 1 95 ? 5.347 -6.886 25.036 1.00 62.38 95 LYS A CA 1
ATOM 744 C C . LYS A 1 95 ? 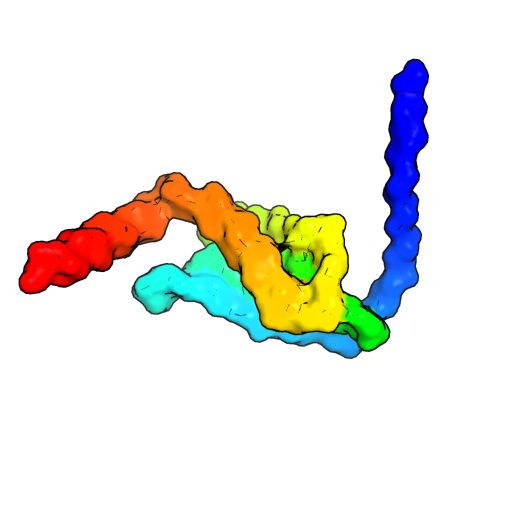5.932 -6.518 26.409 1.00 62.38 95 LYS A C 1
ATOM 746 O O . LYS A 1 95 ? 7.149 -6.499 26.550 1.00 62.38 95 LYS A O 1
ATOM 751 N N . ARG A 1 96 ? 5.095 -6.148 27.384 1.00 58.03 96 ARG A N 1
ATOM 752 C CA . ARG A 1 96 ? 5.518 -5.729 28.733 1.00 58.03 96 ARG A CA 1
ATOM 753 C C . ARG A 1 96 ? 5.377 -6.831 29.791 1.00 58.03 96 ARG A C 1
ATOM 755 O O . ARG A 1 96 ? 5.650 -6.552 30.955 1.00 58.03 96 ARG A O 1
ATOM 762 N N . ILE A 1 97 ? 4.916 -8.018 29.400 1.00 51.97 97 ILE A N 1
ATOM 763 C CA . ILE A 1 97 ? 4.796 -9.218 30.241 1.00 51.97 97 ILE A CA 1
ATOM 764 C C . ILE A 1 97 ? 5.906 -10.174 29.818 1.00 51.97 97 ILE A C 1
ATOM 766 O O . ILE A 1 97 ? 6.537 -10.758 30.721 1.00 51.97 97 ILE A O 1
#

Organism: NCBI:txid1482731

Radius of gyration: 16.63 Å; chains: 1; bounding box: 27×45×51 Å

Foldseek 3Di:
DPPPPPPPPPDFDQPDWDWDFDDDPRDTQKIKIWGDGDQWIWIWIAGPPPRDIDTLPDIDRDPVVRVVSVVVVSCVVCVPPPVNVVSVVVVVVVVVD

Sequence (97 aa):
MVKDLKVSLAGSMVYEVRKFIYNVAGRAKAEIEVLVFDDSFASQAIITDTKEEISSGHTYPTIKDAVQGIIGIIEEKLKNDEWVKDVSRTESKRKRI

=== Feature glossary ===
Key to the feature types in this record:

pLDDT. pLDDT is the predicted lDDT-Cα score: AlphaFold's confidence that the local environment of each residue (all inter-atomic distances within 15 Å) is correctly placed. It is a per-residue number between 0 and 100, with higher meaning more reliable.

Radius of gyration, Cα contacts, bounding box. The geometric summary reports three shape descriptors. Rg (radius of gyration) measures how spread out the Cα atoms are about their centre of mass; compact globular proteins have small Rg, elongated or unfolded ones large. Cα contacts (<8 Å, |i−j|>4) count long-range residue pairs in spatial proximity — high for tightly packed folds, near zero for rods or random coil. The bounding-box extents give the protein's footprint along x, y, z in Å.

Backbone torsions (φ/ψ). Backbone dihedral angles. Every residue except chain termini has a φ (preceding-C → N → Cα → C) and a ψ (N → Cα → C → next-N). They are reported in degrees following the IUPAC sign convention. Secondary structure is essentially a statement about which (φ, ψ) basin each residue occupies.

Contact-map, Ramachandran, and PAE plots. Plot images: a contact map (which residues are close in 3D, as an N×N binary image), a Ramachandran scatter (backbone torsion angles, revealing secondary-structure composition at a glance), and — for AlphaFold structures — a PAE heatmap (pairwise prediction confidence).

Predicted aligned error. Predicted Aligned Error (PAE) is an AlphaFold confidence matrix: entry (i, j) is the expected error in the position of residue j, in ångströms, when the prediction is superimposed on the true structure at residue i. Low PAE within a block of residues means that block is internally rigid and well-predicted; high PAE between two blo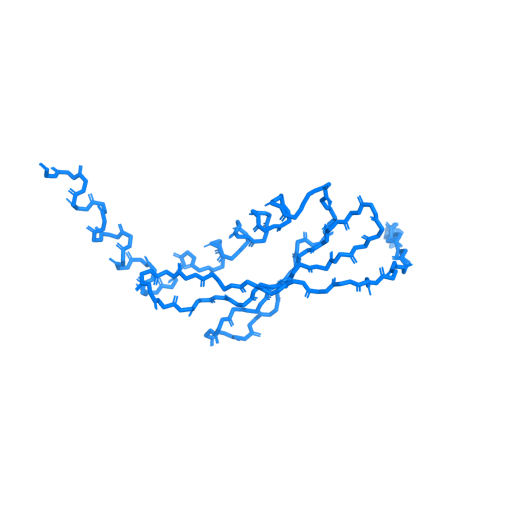cks means their relative placement is uncertain even if each block individually is confident.

Secondary structure (3-state, P-SEA). Three-state secondary structure (P-SEA) collapses the eight DSSP classes into helix (a), strand (b), and coil (c). P-SEA assigns these from Cα geometry alone — distances and angles — without requiring backbone oxygens, so it works on any Cα trace.

Solvent-accessible surface area. Solvent-accessible surface area (SASA) is the area in Å² traced out b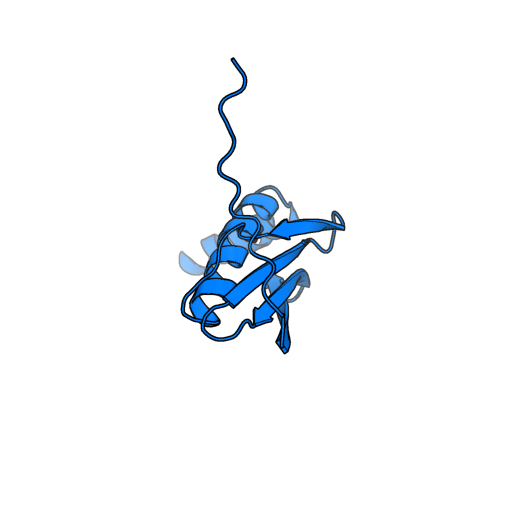y the centre of a 1.4 Å probe sphere (a water molecule) rolled over the protein's van der Waals surface (Shrake–Rupley / Lee–Richards construction). Buried residues have near-zero SASA; fully exposed residues can exceed 200 Å². The total SASA scales roughly with the number of surface residues.

Foldseek 3Di. The Foldseek 3Di string encodes local tertiary geometry as a 20-letter alphabet — one character per residue — derived from the relative positions of nearby Cα atoms. Unlike the amino-acid sequence, 3Di is a direct function of the 3D structure, so two proteins with the same fold have similar 3Di strings even at low sequence identity.

B-factor. For experimental (PDB) structures, the B-factor (temperature factor) quantifies the positional spread of each atom in the crystal — a combination of thermal vibration and static disorder — in units of Å². High B-factors mark flexible loops or poorly resolved regions; low B-factors mark the rigid, well-ordered core.

mmCIF coordinates. The mmCIF block holds the 3D Cartesian coordinates of each backbone atom (N, Cα, C, O) in ångströms. mmCIF is the PDB's canonical archive format — a tagged-loop text representation of the atomic model.

InterPro / GO / CATH / organism. Functional annotations link the protein to curated databases. InterPro entries identify conserved domains and families by matching the sequence against member-database signatures (Pfam, PROSITE, CDD, …). Gene Ontology (GO) terms describe molecular function, biological process, and cellular component in a controlled vocabulary. CATH places the structure in a hierarchical fold classification (Class/Architecture/Topology/Homologous-superfamily). The organism is the source species.

Rendered structure images. Structure images are PyMOL renders from six orthogonal camera directions. Cartoon representation draws helices as coils and strands as arrows; sticks shows the backbone as bonds; surface shows the solvent-excluded envelope. Rainbow coloring maps sequence position to hue (blue→red, N→C); chain coloring assigns a distinct color per polypeptide.

Sequence. This is the polypeptide sequence — one letter per residue, N-terminus first. Length ranges from a few dozen residues for small domains to over a thousand for large multi-domain proteins.

Secondary structure (8-state, DSSP). The SS8 string is DSSP's per-residue secondary-structure call. α-helix (H) means an i→i+4 H-bond ladder; β-strand (E) means the residue participates in a β-sheet; 3₁₀ (G) and π (I) are tighter and 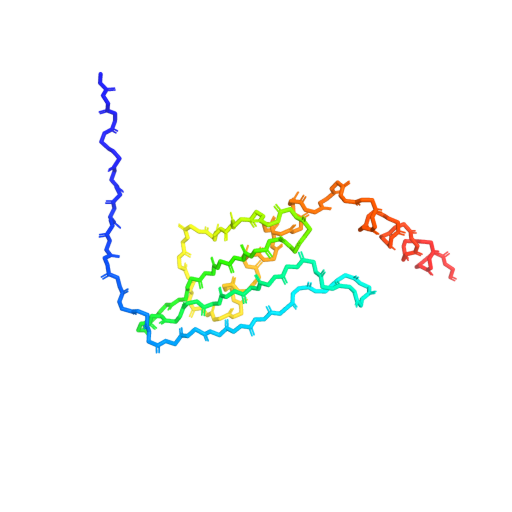wider helices; T/S are turns/bends; '-' is loop.

Nearest PDB structures. Structural nearest neighbors (via Foldseek easy-search vs the PDB). Reported per hit: target PDB id, E-value, and alignment TM-score. A TM-score above ~0.5 is the conventional threshold for 'same fold'.